Protein AF-A0A4Q3TT37-F1 (afdb_monomer)

Sequence (46 aa):
VETVQGGSLSVCVADKVTVDDANVVQADIECDNGVIHVIDAVVLPK

pLDDT: mean 81.19, std 6.06, range [62.22, 90.44]

Foldseek 3Di:
DQDPVRDDWDWDDDPFTDTRPWTFPDWADDDPVDTDTDTPDDDDDD

Structure (mmCIF, N/CA/C/O backbone):
data_AF-A0A4Q3TT37-F1
#
_entry.id   AF-A0A4Q3TT37-F1
#
loop_
_atom_site.group_PDB
_atom_site.id
_atom_site.type_symbol
_atom_site.label_atom_id
_atom_site.label_alt_id
_atom_site.label_comp_id
_atom_site.label_asym_id
_atom_site.label_entity_id
_atom_site.label_seq_id
_atom_site.pdbx_PDB_ins_code
_atom_site.Cartn_x
_atom_site.Cartn_y
_atom_site.Cartn_z
_atom_site.occupancy
_atom_site.B_iso_or_equiv
_atom_site.auth_seq_id
_atom_s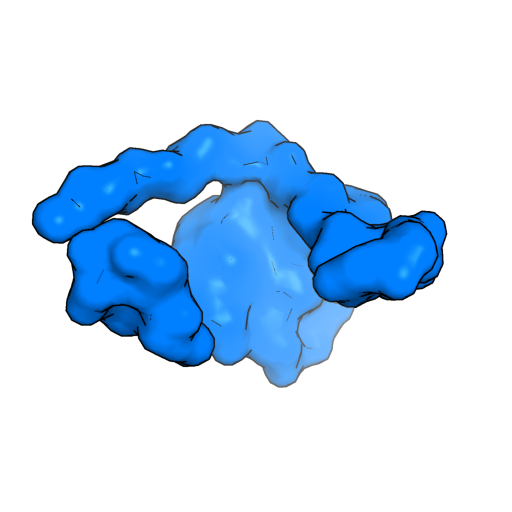ite.auth_comp_id
_atom_site.auth_asym_id
_atom_site.auth_atom_id
_atom_site.pdbx_PDB_model_num
ATOM 1 N N . VAL A 1 1 ? 2.956 7.337 3.039 1.00 75.12 1 VAL A N 1
ATOM 2 C CA . VAL A 1 1 ? 2.597 7.786 1.672 1.00 75.12 1 VAL A CA 1
ATOM 3 C C . VAL A 1 1 ? 1.544 8.864 1.785 1.00 75.12 1 VAL A C 1
ATOM 5 O O . VAL A 1 1 ? 0.599 8.679 2.535 1.00 75.12 1 VAL A O 1
ATOM 8 N N . GLU A 1 2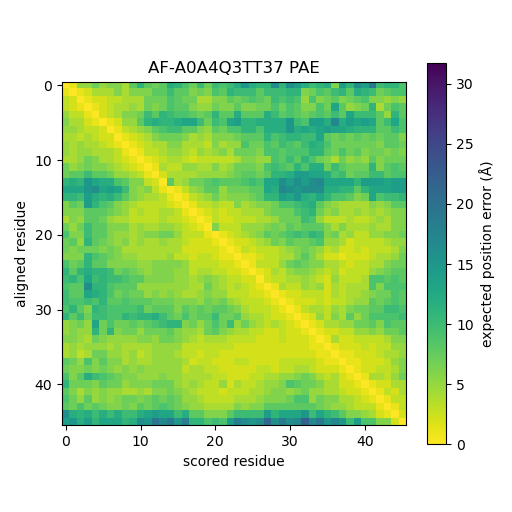 ? 1.718 9.998 1.119 1.00 80.00 2 GLU A N 1
ATOM 9 C CA . GLU A 1 2 ? 0.710 11.062 1.138 1.00 80.00 2 GLU A CA 1
ATOM 10 C C . GLU A 1 2 ? -0.427 10.709 0.175 1.00 80.00 2 GLU A C 1
ATOM 12 O O . GLU A 1 2 ? -0.187 10.300 -0.963 1.00 80.00 2 GLU A O 1
ATOM 17 N N . THR A 1 3 ? -1.663 10.790 0.656 1.00 82.44 3 THR A N 1
ATOM 18 C CA . THR A 1 3 ? -2.850 10.504 -0.151 1.00 82.44 3 THR A CA 1
ATOM 19 C C . THR A 1 3 ? -3.292 11.751 -0.901 1.00 82.44 3 THR A C 1
ATOM 21 O O . THR A 1 3 ? -3.065 12.874 -0.462 1.00 82.44 3 TH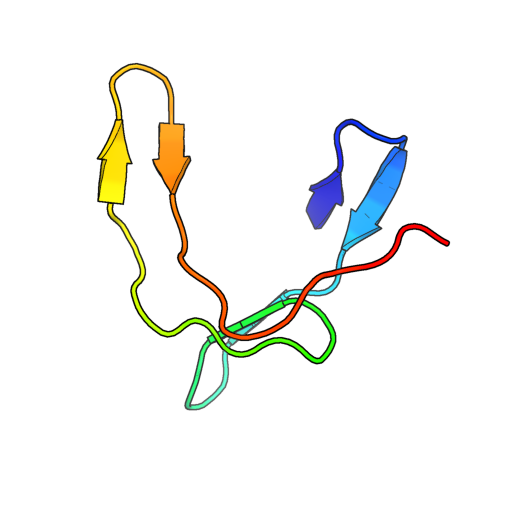R A O 1
ATOM 24 N N . VAL A 1 4 ? -4.023 11.565 -2.000 1.00 80.56 4 VAL A N 1
ATOM 25 C CA . VAL A 1 4 ? -4.648 12.674 -2.746 1.00 80.56 4 VA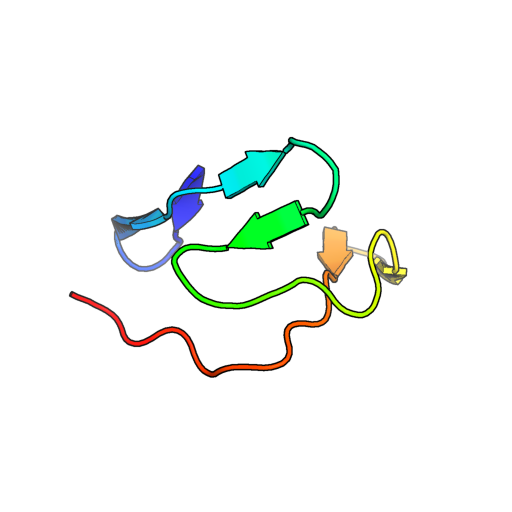L A CA 1
ATOM 26 C C . VAL A 1 4 ? -5.649 13.486 -1.911 1.00 80.56 4 VAL A C 1
ATOM 28 O O . VAL A 1 4 ? -5.988 14.605 -2.278 1.00 80.56 4 VAL A O 1
ATOM 31 N N . GLN A 1 5 ? -6.119 12.933 -0.789 1.00 76.56 5 GLN A N 1
ATOM 32 C CA . GLN A 1 5 ? -6.994 13.613 0.165 1.00 76.56 5 GLN A CA 1
ATOM 33 C C . GLN A 1 5 ? -6.214 14.533 1.129 1.00 76.56 5 GLN A C 1
ATOM 35 O O . GLN A 1 5 ? -6.828 15.320 1.844 1.00 76.56 5 GLN A O 1
ATOM 40 N N . GLY A 1 6 ? -4.875 14.491 1.110 1.00 78.88 6 GLY A N 1
ATOM 41 C CA . GLY A 1 6 ? -3.981 15.316 1.931 1.00 78.88 6 GLY A CA 1
ATOM 42 C C . GLY A 1 6 ? -3.555 14.661 3.250 1.00 78.88 6 GLY A C 1
ATOM 43 O O . GLY A 1 6 ? -2.658 15.161 3.925 1.00 78.88 6 GLY A O 1
ATOM 44 N N . GLY A 1 7 ? -4.161 13.531 3.628 1.00 80.19 7 GLY A N 1
ATOM 45 C CA . GLY A 1 7 ? -3.748 12.734 4.784 1.00 80.19 7 GLY A CA 1
ATOM 46 C C . GLY A 1 7 ? -2.528 11.851 4.499 1.00 80.19 7 GLY A C 1
ATOM 47 O O . GLY A 1 7 ? -2.321 11.393 3.372 1.00 80.19 7 GLY A O 1
ATOM 48 N N . SER A 1 8 ? -1.733 11.567 5.534 1.00 78.38 8 SER A N 1
ATOM 49 C CA . SER A 1 8 ? -0.653 10.573 5.476 1.00 78.38 8 SER A CA 1
ATOM 50 C C . SER A 1 8 ? -1.189 9.166 5.738 1.00 78.38 8 SER A C 1
ATOM 52 O O . SER A 1 8 ? -1.805 8.925 6.771 1.00 78.38 8 SER A O 1
ATOM 54 N N . LEU A 1 9 ? -0.901 8.242 4.825 1.00 79.75 9 LEU A N 1
ATOM 55 C CA . LEU A 1 9 ? -1.194 6.813 4.914 1.00 79.75 9 LEU A CA 1
ATOM 56 C C . LEU A 1 9 ? 0.060 6.049 5.349 1.00 79.75 9 LEU A C 1
ATOM 58 O O . LEU A 1 9 ? 1.141 6.273 4.783 1.00 79.75 9 LEU A O 1
ATOM 62 N N . SER A 1 10 ? -0.053 5.154 6.328 1.00 79.56 10 SER A N 1
ATOM 63 C CA . SER A 1 10 ? 1.072 4.322 6.757 1.00 79.56 10 SER A CA 1
ATOM 64 C C . SER A 1 10 ? 1.123 3.043 5.929 1.00 79.56 10 SER A C 1
ATOM 66 O O . SER A 1 10 ? 0.126 2.340 5.804 1.00 79.56 10 SER A O 1
ATOM 68 N N . VAL A 1 11 ? 2.288 2.731 5.359 1.00 79.38 11 VAL A N 1
ATOM 69 C CA . VAL A 1 11 ? 2.513 1.464 4.650 1.00 79.38 11 VAL A CA 1
ATOM 70 C C . VAL A 1 11 ? 3.648 0.740 5.342 1.00 79.38 11 VAL A C 1
ATOM 72 O O . VAL A 1 11 ? 4.767 1.253 5.404 1.00 79.38 11 VAL A O 1
ATOM 75 N N . CYS A 1 12 ? 3.350 -0.442 5.868 1.00 79.00 12 CYS A N 1
ATOM 76 C CA . CYS A 1 12 ? 4.321 -1.293 6.533 1.00 79.00 12 CYS A CA 1
ATOM 77 C C . CYS A 1 12 ? 4.627 -2.494 5.641 1.00 79.00 12 CYS A C 1
ATOM 79 O O . CYS A 1 12 ? 3.725 -3.188 5.174 1.00 79.00 12 CYS A O 1
ATOM 81 N N . VAL A 1 13 ? 5.918 -2.738 5.419 1.00 76.00 13 VAL A N 1
ATOM 82 C CA . VAL A 1 13 ? 6.417 -3.892 4.669 1.00 76.00 13 VAL A CA 1
ATOM 83 C C . VAL A 1 13 ? 7.295 -4.697 5.617 1.00 76.00 13 VAL A C 1
ATOM 85 O O . VAL A 1 13 ? 8.475 -4.403 5.792 1.00 76.00 13 VAL A O 1
ATOM 88 N N . ALA A 1 14 ? 6.676 -5.658 6.297 1.00 72.62 14 ALA A N 1
ATOM 89 C CA . ALA A 1 14 ? 7.374 -6.713 7.026 1.00 72.62 14 ALA A CA 1
ATOM 90 C C . ALA A 1 14 ? 7.174 -8.024 6.246 1.00 72.62 14 ALA A C 1
ATOM 92 O O . ALA A 1 14 ? 7.557 -8.094 5.082 1.00 72.62 14 ALA A O 1
ATOM 93 N N . ASP A 1 15 ? 6.507 -9.023 6.827 1.00 67.38 15 ASP A N 1
ATOM 94 C CA . ASP A 1 15 ? 6.191 -10.288 6.143 1.00 67.38 15 ASP A CA 1
ATOM 95 C C . ASP A 1 15 ? 4.953 -10.197 5.230 1.00 67.38 15 ASP A C 1
ATOM 97 O O . ASP A 1 15 ? 4.784 -10.985 4.300 1.00 67.38 15 ASP A O 1
ATOM 101 N N . LYS A 1 16 ? 4.074 -9.224 5.493 1.00 66.75 16 LYS A N 1
ATOM 102 C CA . LYS A 1 16 ? 2.875 -8.915 4.708 1.00 66.75 16 LYS A CA 1
ATOM 103 C C . LYS A 1 16 ? 2.790 -7.402 4.542 1.00 66.75 16 LYS A C 1
ATOM 105 O O . LYS A 1 16 ? 3.098 -6.669 5.482 1.00 66.75 16 LYS A O 1
ATOM 110 N N . VAL A 1 17 ? 2.398 -6.938 3.357 1.00 80.75 17 VAL A N 1
ATOM 111 C CA . VAL A 1 17 ? 2.182 -5.506 3.124 1.00 80.75 17 VAL A CA 1
ATOM 112 C C . VAL A 1 17 ? 0.866 -5.114 3.786 1.00 80.75 17 VAL A C 1
ATOM 114 O O . VAL A 1 17 ? -0.177 -5.705 3.490 1.00 80.75 17 VAL A O 1
ATOM 117 N N . THR A 1 18 ? 0.914 -4.132 4.680 1.00 81.31 18 THR A N 1
ATOM 118 C CA . THR A 1 18 ? -0.280 -3.553 5.303 1.00 81.31 18 THR A CA 1
ATOM 119 C C . THR A 1 18 ? -0.363 -2.061 5.019 1.00 81.31 18 THR A C 1
ATOM 121 O O . THR A 1 18 ? 0.649 -1.356 4.962 1.00 81.31 18 THR A O 1
ATOM 124 N N . VAL A 1 19 ? -1.589 -1.596 4.806 1.00 81.62 19 VAL A N 1
ATOM 125 C CA . VAL A 1 19 ? -1.954 -0.200 4.583 1.00 81.62 19 VAL A CA 1
ATOM 126 C C . VAL A 1 19 ? -2.825 0.216 5.762 1.00 81.62 19 VAL A C 1
ATOM 128 O O . VAL A 1 19 ? -3.969 -0.218 5.868 1.00 81.62 19 VAL A O 1
ATOM 131 N N . ASP A 1 20 ? -2.259 1.002 6.676 1.00 82.69 20 ASP A N 1
ATOM 132 C CA . ASP A 1 20 ? -2.769 1.178 8.040 1.00 82.69 20 ASP A CA 1
ATOM 133 C C . ASP A 1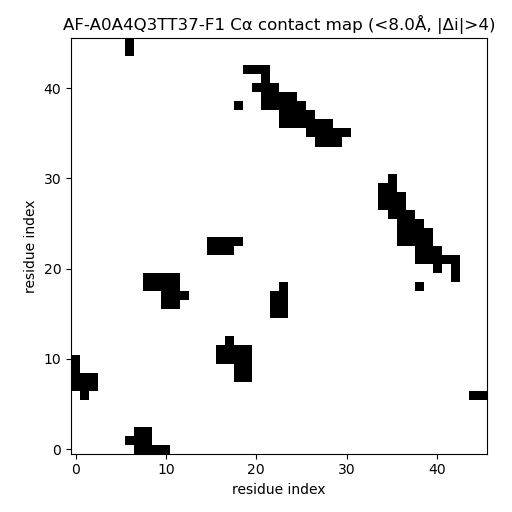 20 ? -3.060 -0.191 8.701 1.00 82.69 20 ASP A C 1
ATOM 135 O O . ASP A 1 20 ? -2.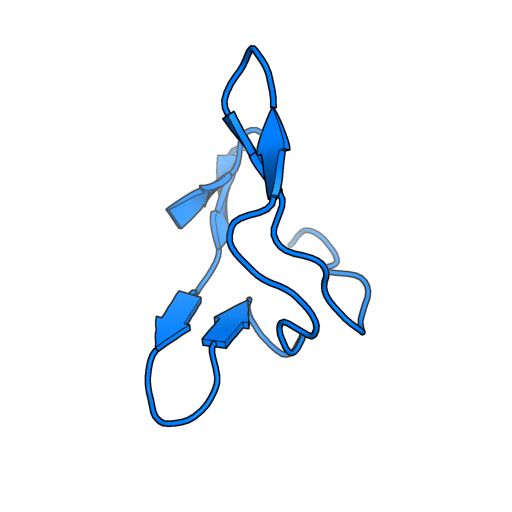126 -0.968 8.913 1.00 82.69 20 ASP A O 1
ATOM 139 N N . ASP A 1 21 ? -4.331 -0.508 8.975 1.00 80.00 21 ASP A N 1
ATOM 140 C CA . ASP A 1 21 ? -4.782 -1.786 9.553 1.00 80.00 21 ASP A CA 1
ATOM 141 C C . ASP A 1 21 ? -5.327 -2.778 8.500 1.00 80.00 21 ASP A C 1
ATOM 143 O O . ASP A 1 21 ? -5.767 -3.878 8.843 1.00 80.00 21 ASP A O 1
ATOM 147 N N . ALA A 1 22 ? -5.321 -2.407 7.214 1.00 84.19 22 ALA A N 1
ATOM 148 C CA . ALA A 1 22 ? -5.794 -3.249 6.119 1.00 84.19 22 ALA A CA 1
ATOM 149 C C . ALA A 1 22 ? -4.648 -4.084 5.534 1.00 84.19 22 ALA A C 1
ATOM 151 O O . ALA A 1 22 ? -3.557 -3.573 5.266 1.00 84.19 22 ALA A O 1
ATOM 152 N N . ASN A 1 23 ? -4.885 -5.369 5.279 1.00 85.75 23 ASN A N 1
ATOM 153 C CA . ASN A 1 23 ? -3.884 -6.223 4.653 1.00 85.75 23 ASN A CA 1
ATOM 154 C C . ASN A 1 23 ? -4.004 -6.159 3.137 1.00 85.75 23 ASN A C 1
ATOM 156 O O . ASN A 1 23 ? -5.101 -6.262 2.588 1.00 85.75 23 ASN A O 1
ATOM 160 N N . VAL A 1 24 ? -2.865 -6.114 2.451 1.00 84.94 24 VAL A N 1
ATOM 161 C CA . VAL A 1 24 ? -2.832 -6.321 1.005 1.00 84.94 24 VAL A CA 1
ATOM 162 C C . VAL A 1 24 ? -3.041 -7.810 0.709 1.00 84.94 24 VAL A C 1
ATOM 164 O O . VAL A 1 24 ? -2.313 -8.674 1.205 1.00 84.94 24 VAL A O 1
ATOM 167 N N . VAL A 1 25 ? -4.068 -8.109 -0.084 1.00 85.06 25 VAL A N 1
ATOM 168 C CA . VAL A 1 25 ? -4.436 -9.457 -0.552 1.00 85.06 25 VAL A CA 1
ATOM 169 C C . VAL A 1 25 ? -3.791 -9.754 -1.903 1.00 85.06 25 VAL A C 1
ATOM 171 O O . VAL A 1 25 ? -3.399 -10.887 -2.167 1.00 85.06 25 VAL A O 1
ATOM 174 N N . GLN A 1 26 ? -3.653 -8.730 -2.744 1.00 81.31 26 GLN A N 1
ATOM 175 C CA . GLN A 1 26 ? -3.007 -8.816 -4.048 1.00 81.31 26 GLN A CA 1
ATOM 176 C C . GLN A 1 26 ? -2.285 -7.499 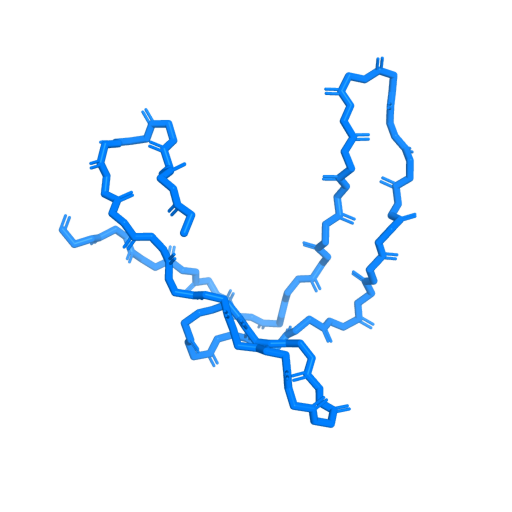-4.338 1.00 81.31 26 GLN A C 1
ATOM 178 O O . GLN A 1 26 ? -2.882 -6.433 -4.216 1.00 81.31 26 GLN A O 1
ATOM 183 N N . ALA A 1 27 ? -1.009 -7.573 -4.701 1.00 83.44 27 ALA A N 1
ATOM 184 C CA . ALA A 1 27 ? -0.174 -6.416 -5.020 1.00 83.44 27 ALA A CA 1
ATOM 185 C C . ALA A 1 27 ? 0.113 -6.340 -6.529 1.00 83.44 27 ALA A C 1
ATOM 187 O O . ALA A 1 27 ? -0.115 -7.316 -7.246 1.00 83.44 27 ALA A O 1
ATOM 188 N N . ASP A 1 28 ? 0.630 -5.192 -6.975 1.00 81.81 28 ASP A N 1
ATOM 189 C CA . ASP A 1 28 ? 1.264 -5.009 -8.289 1.00 81.81 28 ASP A CA 1
ATOM 190 C C . ASP A 1 28 ? 0.381 -5.306 -9.513 1.00 81.81 28 ASP A C 1
ATOM 192 O O . ASP A 1 28 ? 0.837 -5.834 -10.527 1.00 81.81 28 ASP A O 1
ATOM 196 N N . ILE A 1 29 ? -0.901 -4.941 -9.454 1.00 84.56 29 ILE A N 1
ATOM 197 C CA . ILE A 1 29 ? -1.759 -4.974 -10.644 1.00 84.56 29 ILE A CA 1
ATOM 198 C C . ILE A 1 29 ? -1.452 -3.734 -11.489 1.00 84.56 29 ILE A C 1
ATOM 200 O O . ILE A 1 29 ? -1.819 -2.617 -11.113 1.00 84.56 29 ILE A O 1
ATOM 204 N N . GLU A 1 30 ? -0.782 -3.934 -12.624 1.00 86.62 30 GLU A N 1
ATOM 205 C CA . GLU A 1 30 ? -0.444 -2.865 -13.567 1.00 86.62 30 GLU A CA 1
ATOM 206 C C . GLU A 1 30 ? -1.692 -2.270 -14.226 1.00 86.62 30 GLU A C 1
ATOM 208 O O . GLU A 1 30 ? -2.615 -2.975 -14.637 1.00 86.62 30 GLU A O 1
ATOM 213 N N . CYS A 1 31 ? -1.708 -0.945 -14.324 1.00 81.31 31 CYS A N 1
ATOM 214 C CA . CYS A 1 31 ? -2.724 -0.156 -15.005 1.00 81.31 31 CYS A CA 1
ATOM 215 C C . CYS A 1 31 ? -2.028 0.915 -15.850 1.00 81.31 31 CYS A C 1
ATOM 217 O O . CYS A 1 31 ? -0.920 1.341 -15.526 1.00 81.31 31 CYS A O 1
ATOM 219 N N . ASP A 1 32 ? -2.700 1.424 -16.883 1.00 90.44 32 ASP A N 1
ATOM 220 C CA . ASP A 1 32 ? -2.131 2.420 -17.812 1.00 90.44 32 ASP A CA 1
ATOM 221 C C . ASP A 1 32 ? -1.609 3.699 -17.122 1.00 90.44 32 ASP A C 1
ATOM 223 O O . ASP A 1 32 ? -0.827 4.459 -17.689 1.00 90.44 32 ASP A O 1
ATOM 227 N N . ASN A 1 33 ? -2.055 3.956 -15.894 1.00 86.56 33 ASN A N 1
ATOM 228 C CA . ASN A 1 33 ? -1.771 5.155 -15.117 1.00 86.56 33 ASN A CA 1
ATOM 229 C C . ASN A 1 33 ? -1.251 4.877 -13.695 1.00 86.56 33 ASN A C 1
ATOM 231 O O . ASN A 1 33 ? -1.223 5.799 -12.878 1.00 86.56 33 ASN A O 1
ATOM 235 N N . GLY A 1 34 ? -0.859 3.643 -13.368 1.00 87.00 34 GLY A N 1
ATOM 236 C CA . GLY A 1 34 ? -0.345 3.328 -12.037 1.00 87.00 34 GLY A CA 1
ATOM 237 C C . GLY A 1 34 ? -0.403 1.850 -11.681 1.00 87.00 34 GLY A C 1
ATOM 238 O O . GLY A 1 34 ? -0.391 0.979 -12.544 1.00 87.00 34 GLY A O 1
ATOM 239 N N . VAL A 1 35 ? -0.462 1.581 -10.380 1.00 89.88 35 VAL A N 1
ATOM 240 C CA . VAL A 1 35 ? -0.515 0.229 -9.819 1.00 89.88 35 VAL A CA 1
ATOM 241 C C . VAL A 1 35 ? -1.621 0.151 -8.774 1.00 89.88 35 VAL A C 1
ATOM 243 O O . VAL A 1 35 ? -1.773 1.053 -7.946 1.00 89.88 35 VAL A O 1
ATOM 246 N N . ILE A 1 36 ? -2.370 -0.950 -8.793 1.00 86.31 36 ILE A N 1
ATOM 247 C CA . ILE A 1 36 ? -3.396 -1.266 -7.799 1.00 86.31 36 ILE A CA 1
ATOM 248 C C . ILE A 1 36 ? -2.854 -2.293 -6.800 1.00 86.31 36 ILE A C 1
ATOM 250 O O . ILE A 1 36 ? -2.292 -3.321 -7.177 1.00 86.31 36 ILE A O 1
ATOM 254 N N . HIS A 1 37 ? -3.100 -2.021 -5.519 1.00 86.25 37 HIS A N 1
ATOM 25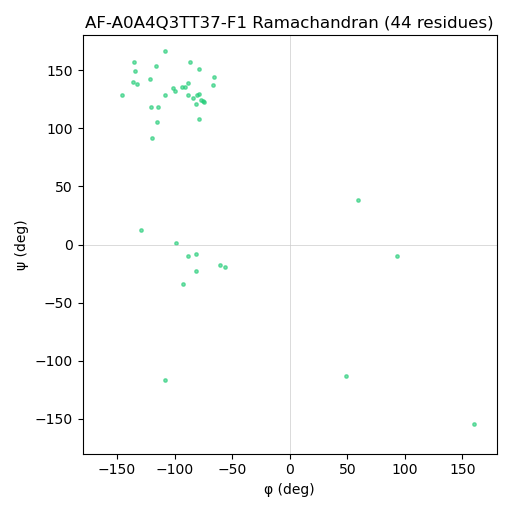5 C CA . HIS A 1 37 ? -2.959 -2.974 -4.421 1.00 86.25 37 HIS A CA 1
ATOM 256 C C . HIS A 1 37 ? -4.347 -3.239 -3.824 1.00 86.25 37 HIS A C 1
ATOM 258 O O . HIS A 1 37 ? -5.004 -2.318 -3.341 1.00 86.25 37 HIS A O 1
ATOM 264 N N . VAL A 1 38 ? -4.809 -4.486 -3.876 1.00 85.44 38 VAL A N 1
ATOM 265 C CA . VAL A 1 38 ? -6.099 -4.919 -3.324 1.00 85.44 38 VAL A CA 1
ATOM 266 C C . VAL A 1 38 ? -5.956 -5.125 -1.824 1.00 85.44 38 VAL A C 1
ATOM 268 O O . VAL A 1 38 ? -5.080 -5.873 -1.393 1.00 85.44 38 VAL A O 1
ATOM 271 N N . ILE A 1 39 ? -6.846 -4.514 -1.043 1.00 89.88 39 ILE A N 1
ATOM 272 C CA . ILE A 1 39 ? -6.890 -4.626 0.419 1.00 89.88 39 ILE A CA 1
ATOM 273 C C . ILE A 1 39 ? -8.185 -5.287 0.903 1.00 89.88 39 ILE A C 1
ATOM 275 O O . ILE A 1 39 ? -9.210 -5.223 0.224 1.00 89.88 39 ILE A O 1
ATOM 279 N N . ASP A 1 40 ? -8.134 -5.931 2.070 1.00 88.12 40 ASP A N 1
ATOM 280 C CA . ASP A 1 40 ? -9.265 -6.653 2.680 1.00 88.12 40 ASP A CA 1
ATOM 281 C C . ASP A 1 40 ? -10.174 -5.790 3.573 1.00 88.12 40 ASP A C 1
ATOM 283 O O . ASP A 1 40 ? -11.261 -6.233 3.949 1.00 88.12 40 ASP A O 1
ATOM 287 N N . ALA A 1 41 ? -9.766 -4.559 3.888 1.00 85.56 41 ALA A N 1
ATOM 288 C CA . ALA A 1 41 ? -10.511 -3.643 4.745 1.00 85.56 41 ALA A CA 1
ATOM 289 C C . ALA A 1 41 ? -10.584 -2.229 4.155 1.00 85.56 41 ALA A C 1
ATOM 291 O O . ALA A 1 41 ? -9.687 -1.772 3.449 1.00 85.56 41 ALA A O 1
ATOM 292 N N . VAL A 1 42 ? -11.677 -1.522 4.458 1.00 85.94 42 VAL A N 1
ATOM 293 C CA . VAL A 1 42 ? -11.880 -0.134 4.026 1.00 85.94 42 VAL A CA 1
ATOM 294 C C . VAL A 1 42 ? -11.042 0.798 4.899 1.00 85.94 42 VAL A C 1
ATOM 296 O O . VAL A 1 42 ? -11.211 0.822 6.116 1.00 85.94 42 VAL A O 1
ATOM 299 N N . VAL A 1 43 ? -10.189 1.610 4.272 1.00 83.69 43 VAL A N 1
ATOM 300 C CA . VAL A 1 43 ? -9.468 2.698 4.946 1.00 83.69 43 VAL A CA 1
ATOM 301 C C . VAL A 1 43 ? -10.394 3.906 5.058 1.00 83.69 43 VAL A C 1
ATOM 303 O O . VAL A 1 43 ? -10.881 4.421 4.050 1.00 83.69 43 VAL A O 1
ATOM 306 N N . LEU A 1 44 ? -10.648 4.359 6.286 1.00 81.12 44 LEU A N 1
ATOM 307 C CA . LEU A 1 44 ? -11.424 5.569 6.544 1.00 81.12 44 LEU A CA 1
ATOM 308 C C . LEU A 1 44 ? -10.488 6.780 6.685 1.00 81.12 44 LEU A C 1
ATOM 310 O O . LEU A 1 44 ? -9.475 6.680 7.379 1.00 81.12 44 LEU A O 1
ATOM 314 N N . PRO A 1 45 ? -10.816 7.924 6.058 1.00 68.19 45 PRO A N 1
ATOM 315 C CA . PRO A 1 45 ? -10.033 9.146 6.204 1.00 68.19 45 PRO A CA 1
ATOM 316 C C . PRO A 1 45 ? -10.099 9.670 7.648 1.00 68.19 45 PRO A C 1
ATOM 318 O O . PRO A 1 45 ? -11.139 9.561 8.302 1.00 68.19 45 PRO A O 1
ATOM 321 N N . LYS A 1 46 ? -8.988 10.244 8.127 1.00 62.22 46 LYS A N 1
ATOM 322 C CA . LYS A 1 46 ? -8.918 10.991 9.394 1.00 62.22 46 LYS A CA 1
ATOM 323 C C . LYS A 1 46 ? -9.155 12.479 9.170 1.00 62.2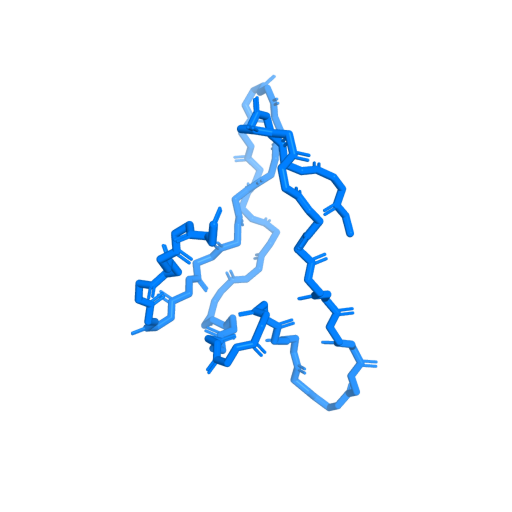2 46 LYS A C 1
ATOM 325 O O . LYS A 1 46 ? -8.760 12.978 8.091 1.00 62.22 46 LYS A O 1
#

Solvent-accessible surface area (backbone atoms only — not comparable to full-atom values): 3102 Å² total; per-residue (Å²): 85,79,42,98,86,73,50,79,45,53,72,48,79,73,99,58,51,26,52,68,93,21,45,54,79,44,71,79,42,80,50,103,87,51,71,47,67,44,58,81,50,88,87,76,89,130

Radius of gyration: 11.02 Å; Cα contacts (8 Å, |Δi|>4): 66; chains: 1; bounding box: 19×26×27 Å

Mean predicted aligned error: 6.16 Å

Nearest PDB structures (foldseek):
  6tjv-assembly1_Q  TM=9.281E-01  e=3.446E-02  Thermosynechococcus vestitus BP-1
  2mxa-assembly1_A  TM=8.597E-01  e=3.220E-02  Thermosynechococcus vestitus
  2pml-assembly1_X  TM=6.701E-01  e=1.435E+00  Plasmodium falciparum

Secondary structure (DSSP, 8-state):
-B-TTSPBPPEEESSSEEETTEEEEEEEEEETTEEEEEESSPPPP-